Protein AF-A0A120K5W8-F1 (afdb_monomer_lite)

Radius of gyration: 15.35 Å; chains: 1; bounding box: 35×21×45 Å

Structure (mmCIF, N/CA/C/O backbone):
data_AF-A0A120K5W8-F1
#
_entry.id   AF-A0A120K5W8-F1
#
loop_
_atom_site.group_PDB
_atom_site.id
_atom_site.type_symbol
_atom_site.label_atom_id
_atom_site.label_alt_id
_atom_site.label_comp_id
_atom_site.label_asym_id
_atom_site.label_entity_id
_atom_site.label_seq_id
_atom_site.pdbx_PDB_ins_code
_atom_site.Cartn_x
_atom_site.Cartn_y
_atom_site.Cartn_z
_atom_site.occupancy
_atom_site.B_iso_or_equiv
_atom_site.auth_seq_id
_atom_site.auth_comp_id
_atom_site.auth_asym_id
_atom_site.auth_atom_id
_atom_site.pdbx_PDB_model_num
ATOM 1 N N . MET A 1 1 ? 16.605 -6.693 -23.065 1.00 55.03 1 MET A N 1
ATOM 2 C CA . MET A 1 1 ? 16.774 -5.537 -22.156 1.00 55.03 1 MET A CA 1
ATOM 3 C C . MET A 1 1 ? 15.519 -4.673 -22.036 1.00 55.03 1 MET A C 1
ATOM 5 O O . MET A 1 1 ? 15.103 -4.444 -20.917 1.00 55.03 1 MET A O 1
ATOM 9 N N . ALA A 1 2 ? 14.862 -4.235 -23.121 1.00 55.62 2 ALA A N 1
ATOM 10 C CA . ALA A 1 2 ? 13.606 -3.468 -23.004 1.00 55.62 2 ALA A CA 1
ATOM 11 C C . ALA A 1 2 ? 12.443 -4.277 -22.379 1.00 55.62 2 ALA A C 1
ATOM 13 O O . ALA A 1 2 ? 11.727 -3.768 -21.523 1.00 55.62 2 ALA A O 1
ATOM 14 N N . LEU A 1 3 ? 12.315 -5.566 -22.728 1.00 57.47 3 LEU A N 1
ATOM 15 C CA . LEU A 1 3 ? 11.302 -6.474 -22.161 1.00 57.47 3 LEU A CA 1
ATOM 16 C C . LEU A 1 3 ? 11.452 -6.686 -20.644 1.00 57.47 3 LEU A C 1
ATOM 18 O O . LEU A 1 3 ? 10.461 -6.686 -19.924 1.00 57.47 3 LEU A O 1
ATOM 22 N N . THR A 1 4 ? 12.687 -6.812 -20.148 1.00 59.47 4 THR A N 1
ATOM 23 C CA . THR A 1 4 ? 12.978 -6.940 -18.708 1.00 59.47 4 THR A CA 1
ATOM 24 C C . THR A 1 4 ? 12.717 -5.636 -17.954 1.00 59.47 4 THR A C 1
ATOM 26 O O . THR A 1 4 ? 12.383 -5.632 -16.780 1.00 59.47 4 THR A O 1
ATOM 29 N N . LEU A 1 5 ? 12.846 -4.502 -18.637 1.00 57.75 5 LEU A N 1
ATOM 30 C CA . LEU A 1 5 ? 12.637 -3.175 -18.070 1.00 57.75 5 LEU A CA 1
ATOM 31 C C . LEU A 1 5 ? 11.148 -2.907 -17.833 1.00 57.75 5 LEU A C 1
ATOM 33 O O . LEU A 1 5 ? 10.739 -2.506 -16.747 1.00 57.75 5 LEU A O 1
ATOM 37 N N . MET A 1 6 ? 10.332 -3.235 -18.836 1.00 64.38 6 MET A N 1
ATOM 38 C CA . MET A 1 6 ? 8.877 -3.178 -18.742 1.00 64.38 6 MET A CA 1
ATOM 39 C C . MET A 1 6 ? 8.341 -4.176 -17.702 1.00 64.38 6 MET A C 1
ATOM 41 O O . MET A 1 6 ? 7.340 -3.889 -17.044 1.00 64.38 6 MET A O 1
ATOM 45 N N . SER A 1 7 ? 9.020 -5.315 -17.494 1.00 77.19 7 SER A N 1
ATOM 46 C CA . SER A 1 7 ? 8.585 -6.316 -16.515 1.00 77.19 7 SER A CA 1
ATOM 47 C C . SER A 1 7 ? 8.740 -5.859 -15.064 1.00 77.19 7 SER A C 1
ATOM 49 O O . SER A 1 7 ? 7.817 -6.080 -14.290 1.00 77.19 7 SER A O 1
ATOM 51 N N . PHE A 1 8 ? 9.838 -5.195 -14.677 1.00 87.00 8 PHE A N 1
ATOM 52 C CA . PHE A 1 8 ? 10.011 -4.750 -13.281 1.00 87.00 8 PHE A CA 1
ATOM 53 C C . PHE A 1 8 ? 8.982 -3.695 -12.878 1.00 87.00 8 PHE A C 1
ATOM 55 O O . PHE A 1 8 ? 8.314 -3.853 -11.858 1.00 87.00 8 PHE A O 1
ATOM 62 N N . TRP A 1 9 ? 8.778 -2.683 -13.723 1.00 90.44 9 TRP A N 1
ATOM 63 C CA . TRP A 1 9 ? 7.750 -1.669 -13.495 1.00 90.44 9 TRP A CA 1
ATOM 64 C C . TRP A 1 9 ? 6.344 -2.271 -13.438 1.00 90.44 9 TRP A C 1
ATOM 66 O O . TRP A 1 9 ? 5.550 -1.902 -12.579 1.00 90.44 9 TRP A O 1
ATOM 76 N N . SER A 1 10 ? 6.041 -3.238 -14.309 1.00 90.31 10 SER A N 1
ATOM 77 C CA . SER A 1 10 ? 4.741 -3.922 -14.288 1.00 90.31 10 SER A CA 1
ATOM 78 C C . SER A 1 10 ? 4.516 -4.694 -12.985 1.00 90.31 10 SER A C 1
ATOM 80 O O . SER A 1 10 ? 3.415 -4.659 -12.438 1.00 90.31 10 SER A O 1
ATOM 82 N N . VAL A 1 11 ? 5.552 -5.360 -12.461 1.00 91.94 11 VAL A N 1
ATOM 83 C CA . VAL A 1 11 ? 5.480 -6.064 -11.171 1.00 91.94 11 VAL A CA 1
ATOM 84 C C . VAL A 1 11 ? 5.306 -5.074 -10.019 1.00 91.94 11 VAL A C 1
ATOM 86 O O . VAL A 1 11 ? 4.449 -5.292 -9.167 1.00 91.94 11 VAL A O 1
ATOM 89 N N . GLU A 1 12 ? 6.055 -3.971 -10.005 1.00 92.00 12 GLU A N 1
ATOM 90 C CA . GLU A 1 12 ? 5.947 -2.939 -8.967 1.00 92.00 12 GLU A CA 1
ATOM 91 C C . GLU A 1 12 ? 4.559 -2.286 -8.942 1.00 92.00 12 GLU A C 1
ATOM 93 O O . GLU A 1 12 ? 3.957 -2.136 -7.877 1.00 92.00 12 GLU A O 1
ATOM 98 N N . ILE A 1 13 ? 4.014 -1.959 -10.118 1.00 93.31 13 ILE A N 1
ATOM 99 C CA . ILE A 1 13 ? 2.653 -1.430 -10.264 1.00 93.31 13 ILE A CA 1
ATOM 100 C C . ILE A 1 13 ? 1.637 -2.465 -9.768 1.00 93.31 13 ILE A C 1
ATOM 102 O O . ILE A 1 13 ? 0.743 -2.125 -8.994 1.00 93.31 13 ILE A O 1
ATOM 106 N N . GLY A 1 14 ? 1.789 -3.735 -10.158 1.00 94.69 14 GLY A N 1
ATOM 107 C CA . GLY A 1 14 ? 0.920 -4.820 -9.701 1.00 94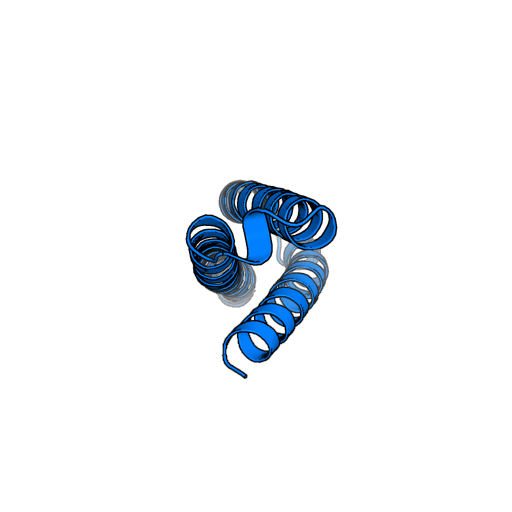.69 14 GLY A CA 1
ATOM 108 C C . GLY A 1 14 ? 0.930 -4.982 -8.179 1.00 94.69 14 GLY A C 1
ATOM 109 O O . GLY A 1 14 ? -0.130 -5.032 -7.555 1.00 94.69 14 GLY A O 1
ATOM 110 N N . LEU A 1 15 ? 2.114 -4.989 -7.565 1.00 95.00 15 LEU A N 1
ATOM 111 C CA . LEU A 1 15 ? 2.265 -5.042 -6.110 1.00 95.00 15 LEU A CA 1
ATOM 112 C C . LEU A 1 15 ? 1.669 -3.810 -5.428 1.00 95.00 15 LEU A C 1
ATOM 114 O O . LEU A 1 15 ? 0.983 -3.952 -4.419 1.00 95.00 15 LEU A O 1
ATOM 118 N N . SER A 1 16 ? 1.853 -2.623 -6.004 1.00 95.50 16 SER A N 1
ATOM 119 C CA . SER A 1 16 ? 1.262 -1.388 -5.486 1.00 95.50 16 SER A CA 1
ATOM 120 C C . SER A 1 16 ? -0.268 -1.440 -5.480 1.00 95.50 16 SER A C 1
ATOM 122 O O . SER A 1 16 ? -0.893 -1.050 -4.494 1.00 95.50 16 SER A O 1
ATOM 124 N N . VAL A 1 17 ? -0.886 -1.995 -6.529 1.00 96.75 17 VAL A N 1
ATOM 125 C CA . VAL A 1 17 ? -2.341 -2.230 -6.577 1.00 96.75 17 VAL A CA 1
ATOM 126 C C . VAL A 1 17 ? -2.779 -3.210 -5.485 1.00 96.75 17 VAL A C 1
ATOM 128 O O . VAL A 1 17 ? -3.767 -2.955 -4.794 1.00 96.75 17 VAL A O 1
ATOM 131 N N . VAL A 1 18 ? -2.044 -4.309 -5.288 1.00 96.44 18 VAL A N 1
ATOM 132 C CA . VAL A 1 18 ? -2.343 -5.289 -4.230 1.00 96.44 18 VAL A CA 1
ATOM 133 C C . VAL A 1 18 ? -2.222 -4.656 -2.841 1.00 96.44 18 VAL A C 1
ATOM 135 O O . VAL A 1 18 ? -3.144 -4.776 -2.035 1.00 96.44 18 VAL A O 1
ATOM 138 N N . GLY A 1 19 ? -1.136 -3.932 -2.559 1.00 95.69 19 GLY A N 1
ATOM 139 C CA . GLY A 1 19 ? -0.946 -3.237 -1.284 1.00 95.69 19 GLY A CA 1
ATOM 140 C C . GLY A 1 19 ? -2.010 -2.174 -1.026 1.00 95.69 19 GLY A C 1
ATOM 141 O O . GLY A 1 19 ? -2.509 -2.053 0.095 1.00 95.69 19 GLY A O 1
ATOM 142 N N . LEU A 1 20 ? -2.431 -1.450 -2.065 1.00 96.88 20 LEU A N 1
ATOM 143 C CA . LEU A 1 20 ? -3.541 -0.508 -1.974 1.00 96.88 20 LEU A CA 1
ATOM 144 C C . LEU A 1 20 ? -4.855 -1.215 -1.614 1.00 96.88 20 LEU A C 1
ATOM 146 O O . LEU A 1 20 ? -5.562 -0.774 -0.712 1.00 96.88 20 LEU A O 1
ATOM 150 N N . ALA A 1 21 ? -5.171 -2.332 -2.271 1.00 96.88 21 ALA A N 1
ATOM 151 C CA . ALA A 1 21 ? -6.377 -3.099 -1.970 1.00 96.88 21 ALA A CA 1
ATOM 152 C C . ALA A 1 21 ? -6.375 -3.633 -0.525 1.00 96.88 21 ALA A C 1
ATOM 154 O O . ALA A 1 21 ? -7.382 -3.525 0.178 1.00 96.88 21 ALA A O 1
ATOM 155 N N . LEU A 1 22 ? -5.240 -4.164 -0.059 1.00 96.12 22 LEU A N 1
ATOM 156 C CA . LEU A 1 22 ? -5.091 -4.676 1.306 1.00 96.12 22 LEU A CA 1
ATOM 157 C C . LEU A 1 22 ? -5.181 -3.559 2.357 1.00 96.12 22 LEU A C 1
ATOM 159 O O . LEU A 1 22 ? -5.920 -3.686 3.333 1.00 96.12 22 LEU A O 1
ATOM 163 N N . SER A 1 23 ? -4.488 -2.438 2.150 1.00 95.62 23 SER A N 1
ATOM 164 C CA . SER A 1 23 ? -4.541 -1.296 3.074 1.00 95.62 23 SER A CA 1
ATOM 165 C C . SER A 1 23 ? -5.940 -0.686 3.140 1.00 95.62 23 SER A C 1
ATOM 167 O O . SER A 1 23 ? -6.449 -0.457 4.238 1.00 95.62 23 SER A O 1
ATOM 169 N N . ALA A 1 24 ? -6.618 -0.538 1.997 1.00 95.75 24 ALA A N 1
ATOM 170 C CA . ALA A 1 24 ? -8.006 -0.092 1.941 1.00 95.75 24 ALA A CA 1
ATOM 171 C C . ALA A 1 24 ? -8.955 -1.055 2.674 1.00 95.75 24 ALA A C 1
ATOM 173 O O . ALA A 1 24 ? -9.859 -0.605 3.383 1.00 95.75 24 ALA A O 1
ATOM 174 N N . TYR A 1 25 ? -8.737 -2.370 2.557 1.00 94.94 25 TYR A N 1
ATOM 175 C CA . TYR A 1 25 ? -9.491 -3.374 3.308 1.00 94.94 25 TYR A CA 1
ATOM 176 C C . TYR A 1 25 ? -9.310 -3.202 4.823 1.00 94.94 25 TYR A C 1
ATOM 178 O O . TYR A 1 25 ? -10.300 -3.091 5.551 1.00 94.94 25 TYR A O 1
ATOM 186 N N . VAL A 1 26 ? -8.065 -3.115 5.303 1.00 93.81 26 VAL A N 1
ATOM 187 C CA . VAL A 1 26 ? -7.771 -2.931 6.735 1.00 93.81 26 VAL A CA 1
ATOM 188 C C . VAL A 1 26 ? -8.329 -1.600 7.240 1.00 93.81 26 VAL A C 1
ATOM 190 O O . VAL A 1 26 ? -8.906 -1.531 8.328 1.00 93.81 26 VAL A O 1
ATOM 193 N N . PHE A 1 27 ? -8.225 -0.542 6.435 1.00 93.88 27 PHE A N 1
ATOM 194 C CA . PHE A 1 27 ? -8.775 0.763 6.771 1.00 93.88 27 PHE A CA 1
ATOM 195 C C . PHE A 1 27 ? -10.292 0.687 6.938 1.00 93.88 27 PHE A C 1
ATOM 197 O O . PHE A 1 27 ? -10.825 1.134 7.953 1.00 93.88 27 PHE A O 1
ATOM 204 N N . ALA A 1 28 ? -10.988 0.068 5.981 1.00 93.44 28 ALA A N 1
ATOM 205 C CA . ALA A 1 28 ? -12.433 -0.112 6.030 1.00 93.44 28 ALA A CA 1
ATOM 206 C C . ALA A 1 28 ? -12.871 -0.964 7.232 1.00 93.44 28 ALA A C 1
ATOM 208 O O . ALA A 1 28 ? -13.881 -0.642 7.865 1.00 93.44 28 ALA A O 1
ATOM 209 N N . PHE A 1 29 ? -12.104 -2.003 7.579 1.00 93.00 29 PHE A N 1
ATOM 210 C CA . PHE A 1 29 ? -12.342 -2.809 8.775 1.00 93.00 29 PHE A CA 1
ATOM 211 C C . PHE A 1 29 ? -12.294 -1.950 10.041 1.00 93.00 29 PHE A C 1
ATOM 213 O O . PHE A 1 29 ? -13.275 -1.891 10.786 1.00 93.00 29 PHE A O 1
ATOM 220 N N . TYR A 1 30 ? -11.197 -1.219 10.266 1.00 90.75 30 TYR A N 1
ATOM 221 C CA . TYR A 1 30 ? -11.066 -0.382 11.459 1.00 90.75 30 TYR A CA 1
ATOM 222 C C . TYR A 1 30 ? -12.059 0.778 11.473 1.00 90.75 30 TYR A C 1
ATOM 224 O O . TYR A 1 30 ? -12.563 1.131 12.537 1.00 90.75 30 TYR A O 1
ATOM 232 N N . LEU A 1 31 ? -12.413 1.332 10.310 1.00 90.12 31 LEU A N 1
ATOM 233 C CA . LEU A 1 31 ? -13.398 2.406 10.208 1.00 90.12 31 LEU A CA 1
ATOM 234 C C . LEU A 1 31 ? -14.785 1.974 10.708 1.00 90.12 31 LEU A C 1
ATOM 236 O O . LEU A 1 31 ? -15.492 2.786 11.316 1.00 90.12 31 LEU A O 1
ATOM 240 N N . ARG A 1 32 ? -15.152 0.711 10.450 1.00 91.00 32 ARG A N 1
ATOM 241 C CA . ARG A 1 32 ? -16.432 0.090 10.832 1.00 91.00 32 ARG A CA 1
ATOM 242 C C . ARG A 1 32 ? -16.383 -0.605 12.197 1.00 91.00 32 ARG A C 1
ATOM 244 O O . ARG A 1 32 ? -17.431 -0.819 12.800 1.00 91.00 32 ARG A O 1
ATOM 251 N N . SER A 1 33 ? -15.195 -0.940 12.694 1.00 89.00 33 SER A N 1
ATOM 252 C CA . SER A 1 33 ? -15.012 -1.640 13.965 1.00 89.00 33 SER A CA 1
ATOM 253 C C . SER A 1 33 ? -15.333 -0.758 15.176 1.00 89.00 33 SER A C 1
ATOM 255 O O . SER A 1 33 ? -14.969 0.421 15.241 1.00 89.00 33 SER A O 1
ATOM 257 N N . ALA A 1 34 ? -15.944 -1.353 16.206 1.00 86.62 34 ALA A N 1
ATOM 258 C CA . ALA A 1 34 ? -16.159 -0.700 17.499 1.00 86.62 34 ALA A CA 1
ATOM 259 C C . ALA A 1 34 ? -14.836 -0.276 18.168 1.00 86.62 34 ALA A C 1
ATOM 261 O O . ALA A 1 34 ? -14.816 0.700 18.924 1.00 86.62 34 ALA A O 1
ATOM 262 N N . ALA A 1 35 ? -13.720 -0.938 17.825 1.00 83.75 35 ALA A N 1
ATOM 263 C CA . ALA A 1 35 ? -12.382 -0.598 18.301 1.00 83.75 35 ALA A CA 1
ATOM 264 C C . ALA A 1 35 ? -12.007 0.861 18.000 1.00 83.75 35 ALA A C 1
ATOM 266 O O . ALA A 1 35 ? -11.314 1.484 18.807 1.00 83.75 35 ALA A O 1
ATOM 267 N N . ARG A 1 36 ? -12.533 1.460 16.918 1.00 87.56 36 ARG A N 1
ATOM 268 C CA . ARG A 1 36 ? -12.336 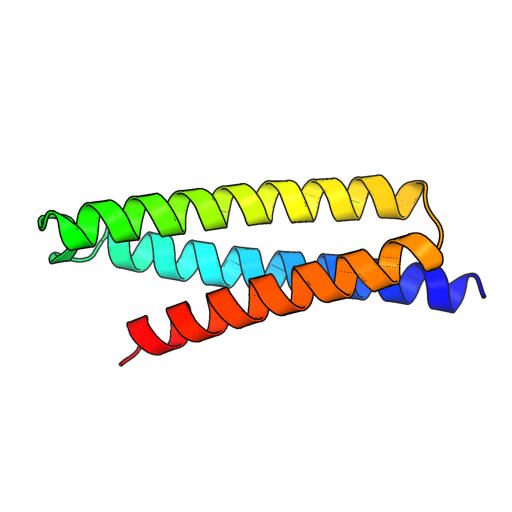2.880 16.578 1.00 87.56 36 ARG A CA 1
ATOM 269 C C . ARG A 1 36 ? -12.782 3.841 17.679 1.00 87.56 36 ARG A C 1
ATOM 271 O O . ARG A 1 36 ? -12.320 4.974 17.720 1.00 87.56 36 ARG A O 1
ATOM 278 N N . ARG A 1 37 ? -13.676 3.434 18.584 1.00 88.62 37 ARG A N 1
ATOM 279 C CA . ARG A 1 37 ? -14.099 4.284 19.711 1.00 88.62 37 ARG A CA 1
ATOM 280 C C . ARG A 1 37 ? -13.009 4.414 20.782 1.00 88.62 37 ARG A C 1
ATOM 282 O O . ARG A 1 37 ? -12.992 5.406 21.510 1.00 88.62 37 ARG A O 1
ATOM 289 N N . THR A 1 38 ? -12.069 3.470 20.835 1.00 93.25 38 THR A N 1
ATOM 290 C CA . THR A 1 38 ? -10.916 3.504 21.745 1.00 93.25 38 THR A CA 1
ATOM 291 C C . THR A 1 38 ? -9.816 4.436 21.222 1.00 93.25 38 THR A C 1
ATOM 293 O O . THR A 1 38 ? -9.702 4.678 20.019 1.00 93.25 38 THR A O 1
ATOM 296 N N . SER A 1 39 ? -8.975 4.965 22.117 1.00 91.12 39 SER A N 1
ATOM 297 C CA . SER A 1 39 ? -7.827 5.803 21.731 1.00 91.12 39 SER A CA 1
ATOM 298 C C . SER A 1 39 ? -6.840 5.050 20.833 1.00 91.12 39 SER A C 1
ATOM 300 O O . SER A 1 39 ? -6.352 5.618 19.856 1.00 91.12 39 SER A O 1
ATOM 302 N N . ILE A 1 40 ? -6.600 3.769 21.127 1.00 90.38 40 ILE A N 1
ATOM 303 C CA . ILE A 1 40 ? -5.729 2.886 20.346 1.00 90.38 40 ILE A CA 1
ATOM 304 C C . ILE A 1 40 ? -6.329 2.652 18.960 1.00 90.38 40 ILE A C 1
ATOM 306 O O . ILE A 1 40 ? -5.670 2.922 17.962 1.00 90.38 40 ILE A O 1
ATOM 310 N N . GLY A 1 41 ? -7.599 2.248 18.872 1.00 88.62 41 GLY A N 1
ATOM 311 C CA . GLY A 1 41 ? -8.240 1.989 17.584 1.00 88.62 41 GLY A CA 1
ATOM 312 C C . GLY A 1 41 ? -8.350 3.231 16.698 1.00 88.62 41 GLY A C 1
ATOM 313 O O . GLY A 1 41 ? -8.184 3.112 15.486 1.00 88.62 41 GLY A O 1
ATOM 314 N N . ARG A 1 42 ? -8.531 4.439 17.263 1.00 90.81 42 ARG A N 1
ATOM 315 C CA . ARG A 1 42 ? -8.426 5.692 16.483 1.00 90.81 42 ARG A CA 1
ATOM 316 C C . ARG A 1 42 ? -7.040 5.878 15.877 1.00 90.81 42 ARG A C 1
ATOM 318 O O . ARG A 1 42 ? -6.952 6.218 14.701 1.00 90.81 42 ARG A O 1
ATOM 325 N N . ARG A 1 43 ? -5.980 5.657 16.663 1.00 92.94 43 ARG A N 1
ATOM 326 C CA . ARG A 1 43 ? -4.593 5.765 16.184 1.00 92.94 43 ARG A CA 1
ATOM 327 C C . ARG A 1 43 ? -4.318 4.746 15.087 1.00 92.94 43 ARG A C 1
ATOM 329 O O . ARG A 1 43 ? -3.834 5.137 14.037 1.00 92.94 43 ARG A O 1
ATOM 336 N N . VAL A 1 44 ? -4.721 3.490 15.281 1.00 91.38 44 VAL A N 1
ATOM 337 C CA . VAL A 1 44 ? -4.573 2.440 14.262 1.00 91.38 44 VAL A CA 1
ATOM 338 C C . VAL A 1 44 ? -5.338 2.799 12.986 1.00 91.38 44 VAL A C 1
ATOM 340 O O . VAL A 1 44 ? -4.762 2.751 11.906 1.00 91.38 44 VAL A O 1
ATOM 343 N N . THR A 1 45 ? -6.592 3.253 13.098 1.00 92.56 45 THR A N 1
ATOM 344 C CA . THR A 1 45 ? -7.384 3.695 11.934 1.00 92.56 45 THR A CA 1
ATOM 345 C C . THR A 1 45 ? -6.673 4.818 11.175 1.00 92.56 45 THR A C 1
ATOM 347 O O . THR A 1 45 ? -6.590 4.772 9.952 1.00 92.56 45 THR A O 1
ATOM 350 N N . ALA A 1 46 ? -6.142 5.817 11.888 1.00 94.25 46 ALA A N 1
ATOM 351 C CA . ALA A 1 46 ? -5.411 6.925 11.278 1.00 94.25 46 ALA A CA 1
ATOM 352 C C . ALA A 1 46 ? -4.124 6.447 10.590 1.00 94.25 46 ALA A C 1
ATOM 354 O O . ALA A 1 46 ? -3.894 6.805 9.438 1.00 94.25 46 ALA A O 1
ATOM 355 N N . THR A 1 47 ? -3.331 5.596 11.247 1.00 93.69 47 THR A N 1
ATOM 356 C CA . THR A 1 47 ? -2.106 5.018 10.676 1.00 93.69 47 THR A CA 1
ATOM 357 C C . THR A 1 47 ? -2.399 4.235 9.402 1.00 93.69 47 THR A C 1
ATOM 359 O O . THR A 1 47 ? -1.752 4.459 8.385 1.00 93.69 47 THR A O 1
ATOM 362 N N . VAL A 1 48 ? -3.407 3.359 9.413 1.00 93.50 48 VAL A N 1
ATOM 363 C CA . VAL A 1 48 ? -3.784 2.594 8.215 1.00 93.50 48 VAL A CA 1
ATOM 364 C C . VAL A 1 48 ? -4.329 3.520 7.122 1.00 93.50 48 VAL A C 1
ATOM 366 O O . VAL A 1 48 ? -4.067 3.301 5.941 1.00 93.50 48 VAL A O 1
ATOM 369 N N . GLY A 1 49 ? -5.033 4.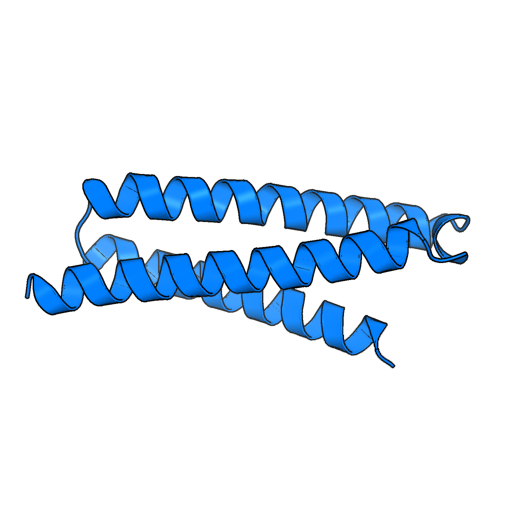593 7.492 1.00 95.00 49 GLY A N 1
ATOM 370 C CA . GLY A 1 49 ? -5.462 5.625 6.547 1.00 95.00 49 GLY A CA 1
ATOM 371 C C . GLY A 1 49 ? -4.281 6.305 5.852 1.00 95.00 49 GLY A C 1
ATOM 372 O O . GLY A 1 49 ? -4.290 6.444 4.631 1.00 95.00 49 GLY A O 1
ATOM 373 N N . VAL A 1 50 ? -3.233 6.652 6.608 1.00 96.25 50 VAL A N 1
ATOM 374 C CA . VAL A 1 50 ? -1.979 7.190 6.055 1.00 96.25 50 VAL A CA 1
ATOM 375 C C . VAL A 1 50 ? -1.309 6.173 5.136 1.00 96.25 50 VAL A C 1
ATOM 377 O O . VAL A 1 50 ? -0.946 6.537 4.024 1.00 96.25 50 VAL A O 1
ATOM 380 N N . LEU A 1 51 ? -1.216 4.901 5.537 1.00 93.75 51 LEU A N 1
ATOM 381 C CA . LEU A 1 51 ? -0.654 3.842 4.689 1.00 93.75 51 LEU A CA 1
ATOM 382 C C . LEU A 1 51 ? -1.440 3.668 3.383 1.00 93.75 51 LEU A C 1
ATOM 384 O O . LEU A 1 51 ? -0.849 3.488 2.326 1.00 93.75 51 LEU A O 1
ATOM 388 N N . THR A 1 52 ? -2.768 3.781 3.430 1.00 95.56 52 THR A N 1
ATOM 389 C CA . THR A 1 52 ? -3.616 3.702 2.230 1.00 95.56 52 THR A CA 1
ATOM 390 C C . THR A 1 52 ? -3.336 4.873 1.282 1.00 95.56 52 THR A C 1
ATOM 392 O O . THR A 1 52 ? -3.181 4.680 0.077 1.00 95.56 52 THR A O 1
ATOM 395 N N . ALA A 1 53 ? -3.227 6.093 1.819 1.00 96.88 53 ALA A N 1
ATOM 396 C CA . ALA A 1 53 ? -2.863 7.271 1.035 1.00 96.88 53 ALA A CA 1
ATOM 397 C C . ALA A 1 53 ? -1.436 7.168 0.469 1.00 96.88 53 ALA A C 1
ATOM 399 O O . ALA A 1 53 ? -1.213 7.514 -0.689 1.00 96.88 53 ALA A O 1
ATOM 400 N N . GLN A 1 54 ? -0.490 6.643 1.250 1.00 95.88 54 GLN A N 1
ATOM 401 C CA . GLN A 1 54 ? 0.871 6.368 0.799 1.00 95.88 54 GLN A CA 1
ATOM 402 C C . GLN A 1 54 ? 0.866 5.384 -0.375 1.00 95.88 54 GLN A C 1
ATOM 404 O O . GLN A 1 54 ? 1.455 5.696 -1.400 1.00 95.88 54 GLN A O 1
ATOM 409 N N . MET A 1 55 ? 0.125 4.273 -0.295 1.00 95.38 55 MET A N 1
ATOM 410 C CA . MET A 1 55 ? 0.023 3.313 -1.402 1.00 95.38 55 MET A CA 1
ATOM 411 C C . MET A 1 55 ? -0.573 3.921 -2.680 1.00 95.38 55 MET A C 1
ATOM 413 O O . MET A 1 55 ? -0.140 3.569 -3.777 1.00 95.38 55 MET A O 1
ATOM 417 N N . LEU A 1 56 ? -1.533 4.851 -2.569 1.00 96.50 56 LEU A N 1
ATOM 418 C CA . LEU A 1 56 ? -2.042 5.604 -3.726 1.00 96.50 56 LEU A CA 1
ATOM 419 C C . LEU A 1 56 ? -0.941 6.445 -4.380 1.00 96.50 56 LEU A C 1
ATOM 421 O O . LEU A 1 56 ? -0.820 6.457 -5.605 1.00 96.50 56 LEU A O 1
ATOM 425 N N . VAL A 1 57 ? -0.144 7.141 -3.565 1.00 95.75 57 VAL A N 1
ATOM 426 C CA . VAL A 1 57 ? 0.983 7.947 -4.045 1.00 95.75 57 VAL A CA 1
ATOM 427 C C . VAL A 1 57 ? 2.048 7.054 -4.677 1.00 95.75 57 VAL A C 1
ATOM 429 O O . VAL A 1 57 ? 2.484 7.353 -5.785 1.00 95.75 57 VAL A O 1
ATOM 432 N N . THR A 1 58 ? 2.411 5.942 -4.033 1.00 94.50 58 THR A N 1
ATOM 433 C CA . THR A 1 58 ? 3.356 4.952 -4.564 1.00 94.50 58 THR A CA 1
ATOM 434 C C . THR A 1 58 ? 2.897 4.452 -5.929 1.00 94.50 58 THR A C 1
ATOM 436 O O . THR A 1 58 ? 3.645 4.568 -6.891 1.00 94.50 58 THR A O 1
ATOM 439 N N . LEU A 1 59 ? 1.637 4.021 -6.063 1.00 94.44 59 LEU A N 1
ATOM 440 C CA . LEU A 1 59 ? 1.087 3.565 -7.341 1.00 94.44 59 LEU A CA 1
ATOM 441 C C . LEU A 1 59 ? 1.174 4.642 -8.436 1.00 94.44 59 LEU A C 1
ATOM 443 O O . LEU A 1 59 ? 1.592 4.354 -9.559 1.00 94.44 59 LEU A O 1
ATOM 447 N N . ALA A 1 60 ? 0.794 5.883 -8.119 1.00 94.12 60 ALA A N 1
ATOM 448 C CA . ALA A 1 60 ? 0.856 6.992 -9.070 1.00 94.12 60 ALA A CA 1
ATOM 449 C C . ALA A 1 60 ? 2.300 7.301 -9.503 1.00 94.12 60 ALA A C 1
ATOM 451 O O . ALA A 1 60 ? 2.556 7.530 -10.689 1.00 94.12 60 ALA A O 1
ATOM 452 N N . LEU A 1 61 ? 3.246 7.271 -8.559 1.00 92.19 61 LEU A N 1
ATOM 453 C CA . LEU A 1 61 ? 4.667 7.462 -8.834 1.00 92.19 61 LEU A CA 1
ATOM 454 C C . LEU A 1 61 ? 5.235 6.314 -9.667 1.00 92.19 61 LEU A C 1
ATOM 456 O O . LEU A 1 61 ? 5.889 6.595 -10.664 1.00 92.19 61 LEU A O 1
ATOM 460 N N . SER A 1 62 ? 4.942 5.053 -9.344 1.00 91.38 62 SER A N 1
ATOM 461 C CA . SER A 1 62 ? 5.405 3.899 -10.123 1.00 91.38 62 SER A CA 1
ATOM 462 C C . SER A 1 62 ? 4.933 3.981 -11.576 1.00 91.38 62 SER A C 1
ATOM 464 O O . SER A 1 62 ? 5.732 3.794 -12.489 1.00 91.38 62 SER A O 1
ATOM 466 N N . VAL A 1 63 ? 3.670 4.358 -11.821 1.00 90.75 63 VAL A N 1
ATOM 467 C CA . VAL A 1 63 ? 3.159 4.579 -13.187 1.00 90.75 63 VAL A CA 1
ATOM 468 C C . VAL A 1 63 ? 3.887 5.735 -13.877 1.00 90.75 63 VAL A C 1
ATOM 470 O O . VAL A 1 63 ? 4.278 5.611 -15.036 1.00 90.75 63 VAL A O 1
ATOM 473 N N . HIS A 1 64 ? 4.094 6.858 -13.184 1.00 90.44 64 HIS A N 1
ATOM 474 C CA . HIS A 1 64 ? 4.792 8.011 -13.754 1.00 90.44 64 HIS A CA 1
ATOM 475 C C . HIS A 1 64 ? 6.258 7.704 -14.099 1.00 90.44 64 HIS A C 1
ATOM 477 O O . HIS A 1 64 ? 6.745 8.094 -15.163 1.00 90.44 64 HIS A O 1
ATOM 483 N N . LEU A 1 65 ? 6.964 7.010 -13.207 1.00 89.69 65 LEU A N 1
ATOM 484 C CA . LEU A 1 65 ? 8.383 6.688 -13.343 1.00 89.69 65 LEU A CA 1
ATOM 485 C C . LEU A 1 65 ? 8.621 5.583 -14.373 1.00 89.69 65 LEU A C 1
ATOM 487 O O . LEU A 1 65 ? 9.593 5.673 -15.123 1.00 89.69 65 LEU A O 1
ATOM 491 N N . ALA A 1 66 ? 7.699 4.625 -14.504 1.00 88.69 66 ALA A N 1
ATOM 492 C CA . ALA A 1 66 ? 7.747 3.588 -15.534 1.00 88.69 66 ALA A CA 1
ATOM 493 C C . ALA A 1 66 ? 7.807 4.151 -16.964 1.00 88.69 66 ALA A C 1
ATOM 495 O O . ALA A 1 66 ? 8.369 3.521 -17.857 1.00 88.69 66 ALA A O 1
ATOM 496 N N . LEU A 1 67 ? 7.263 5.353 -17.186 1.00 87.00 67 LEU A N 1
ATOM 497 C CA . LEU A 1 67 ? 7.311 6.036 -18.483 1.00 87.00 67 LEU A CA 1
ATOM 498 C C . LEU A 1 67 ? 8.659 6.723 -18.763 1.00 87.00 67 LEU A C 1
ATOM 500 O O . LEU A 1 67 ? 8.892 7.147 -19.894 1.00 87.00 67 LEU A O 1
ATOM 504 N N . ARG A 1 68 ? 9.519 6.898 -17.749 1.00 86.75 68 ARG A N 1
ATOM 505 C CA . ARG A 1 68 ? 10.705 7.772 -17.817 1.00 86.75 68 ARG A CA 1
ATOM 506 C C . ARG A 1 68 ? 12.026 7.094 -17.456 1.00 86.75 68 ARG A C 1
ATOM 508 O O . ARG A 1 68 ? 13.065 7.571 -17.904 1.00 86.75 68 ARG A O 1
ATOM 515 N N . PHE A 1 69 ? 12.013 6.030 -16.654 1.00 86.12 69 PHE A N 1
ATOM 516 C CA . PHE A 1 69 ? 13.223 5.474 -16.039 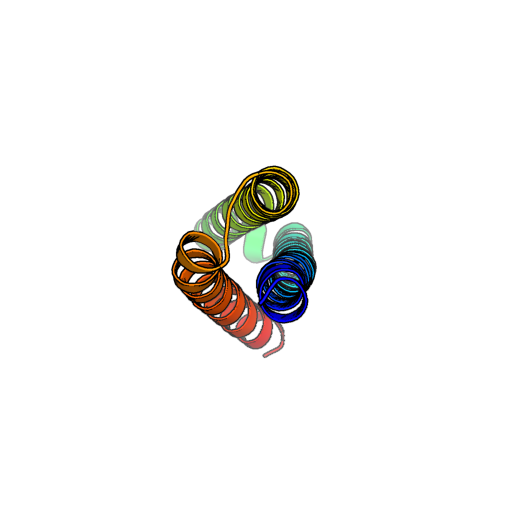1.00 86.12 69 PHE A CA 1
ATOM 517 C C . PHE A 1 69 ? 13.475 3.996 -16.370 1.00 86.12 69 PHE A C 1
ATOM 519 O O . PHE A 1 69 ? 12.559 3.229 -16.673 1.00 86.12 69 PHE A O 1
ATOM 526 N N . SER A 1 70 ? 14.756 3.606 -16.315 1.00 82.62 70 SER A N 1
ATOM 527 C CA . SER A 1 70 ? 15.244 2.250 -16.590 1.00 82.62 70 SER A CA 1
ATOM 528 C C . SER A 1 70 ? 15.073 1.288 -15.398 1.00 82.62 70 SER A C 1
ATOM 530 O O . SER A 1 70 ? 14.642 1.675 -14.312 1.00 82.62 70 SER A O 1
ATOM 532 N N . ALA A 1 71 ? 15.446 0.017 -15.595 1.00 75.44 71 ALA A N 1
ATOM 533 C CA . ALA A 1 71 ? 15.368 -1.034 -14.576 1.00 75.44 71 ALA A CA 1
ATOM 534 C C . ALA A 1 71 ? 16.253 -0.753 -13.353 1.00 75.44 71 ALA A C 1
ATOM 536 O O . ALA A 1 71 ? 15.934 -1.214 -12.262 1.00 75.44 71 ALA A O 1
ATOM 537 N N . AS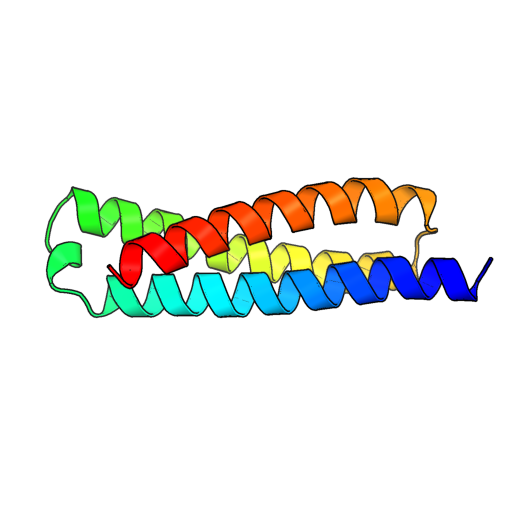P A 1 72 ? 17.330 0.017 -13.516 1.00 82.62 72 ASP A N 1
ATOM 538 C CA . ASP A 1 72 ? 18.274 0.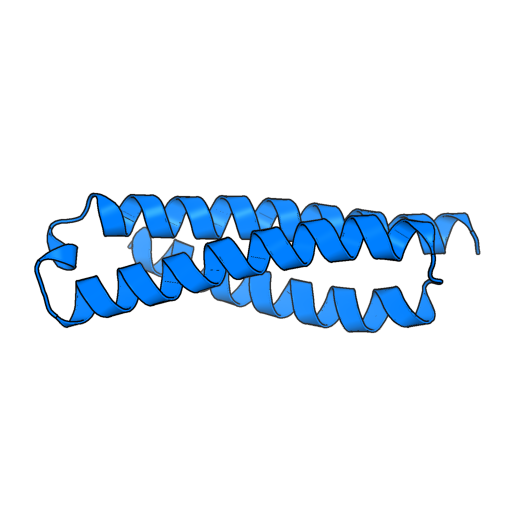325 -12.434 1.00 82.62 72 ASP A CA 1
ATOM 539 C C . ASP A 1 72 ? 17.608 1.117 -11.300 1.00 82.62 72 ASP A C 1
ATOM 541 O O . ASP A 1 72 ? 17.984 0.989 -10.138 1.00 82.62 72 ASP A O 1
ATOM 545 N N . VAL A 1 73 ? 16.572 1.894 -11.636 1.00 83.19 73 VAL A N 1
ATOM 546 C CA . VAL A 1 73 ? 15.723 2.604 -10.671 1.00 83.19 73 VAL A CA 1
ATOM 547 C C . VAL A 1 73 ? 14.566 1.718 -10.195 1.00 83.19 73 VAL A C 1
ATOM 549 O O . VAL A 1 73 ? 14.200 1.766 -9.023 1.00 83.19 73 VAL A O 1
ATOM 552 N N . ALA A 1 74 ? 14.024 0.869 -11.073 1.00 83.81 74 ALA A N 1
ATOM 553 C CA . ALA A 1 74 ? 12.889 -0.000 -10.760 1.00 83.81 74 ALA A CA 1
ATOM 554 C C . ALA A 1 74 ? 13.212 -1.055 -9.686 1.00 83.81 74 ALA A C 1
ATOM 556 O O . ALA A 1 74 ? 12.393 -1.331 -8.824 1.00 83.81 74 ALA A O 1
ATOM 557 N N . VAL A 1 75 ? 14.405 -1.658 -9.700 1.00 86.31 75 VAL A N 1
ATOM 558 C CA . VAL A 1 75 ? 14.772 -2.726 -8.745 1.00 86.31 75 VAL A CA 1
ATOM 559 C C . VAL A 1 75 ? 14.771 -2.266 -7.273 1.00 86.31 75 VAL A C 1
ATOM 561 O O . VAL A 1 75 ? 14.147 -2.940 -6.443 1.00 86.31 75 VAL A O 1
ATOM 564 N N . PRO A 1 76 ? 15.432 -1.152 -6.893 1.00 89.25 76 PRO A N 1
ATOM 565 C CA . PRO A 1 76 ? 15.370 -0.673 -5.514 1.00 89.25 76 PRO A CA 1
ATOM 566 C C . PRO A 1 76 ? 13.957 -0.224 -5.117 1.00 89.25 76 PRO A C 1
ATOM 568 O O . PRO A 1 76 ? 13.533 -0.509 -3.997 1.00 89.25 76 PRO A O 1
ATOM 571 N N . MET A 1 77 ? 13.197 0.399 -6.026 1.00 90.81 77 MET A N 1
ATOM 572 C CA . MET A 1 77 ? 11.802 0.775 -5.763 1.00 90.81 77 MET A CA 1
ATOM 573 C C . MET A 1 77 ? 10.911 -0.448 -5.531 1.00 90.81 77 MET A C 1
ATOM 575 O O . MET A 1 77 ? 10.218 -0.519 -4.517 1.00 90.81 77 MET A O 1
ATOM 579 N N . LEU A 1 78 ? 11.024 -1.467 -6.379 1.00 91.62 78 LEU A N 1
ATOM 580 C CA . LEU A 1 78 ? 10.328 -2.740 -6.231 1.00 91.62 78 LEU A CA 1
ATOM 581 C C . LEU A 1 78 ? 10.623 -3.408 -4.883 1.00 91.62 78 LEU A C 1
ATOM 583 O O . LEU A 1 78 ? 9.723 -3.981 -4.267 1.00 91.62 78 LEU A O 1
ATOM 587 N N . THR A 1 79 ? 11.862 -3.315 -4.396 1.00 92.31 79 THR A N 1
ATOM 588 C CA . THR A 1 79 ? 12.243 -3.842 -3.076 1.00 92.31 79 THR A CA 1
ATOM 589 C C . THR A 1 79 ? 11.501 -3.112 -1.954 1.00 92.31 79 THR A C 1
ATOM 591 O O . THR A 1 79 ? 10.952 -3.758 -1.061 1.00 92.31 79 THR A O 1
ATOM 594 N N . ILE A 1 80 ? 11.428 -1.778 -2.023 1.00 92.38 80 ILE A N 1
ATOM 595 C CA . ILE A 1 80 ? 10.690 -0.953 -1.056 1.00 92.38 80 ILE A CA 1
ATOM 596 C C . ILE A 1 80 ? 9.199 -1.306 -1.088 1.00 92.38 80 ILE A C 1
ATOM 598 O O . ILE A 1 80 ? 8.635 -1.647 -0.050 1.00 92.38 80 ILE A O 1
ATOM 602 N N . VAL A 1 81 ? 8.585 -1.325 -2.275 1.00 94.31 81 VAL A N 1
ATOM 603 C CA . VAL A 1 81 ? 7.165 -1.674 -2.450 1.00 94.31 81 VAL A CA 1
ATOM 604 C C . VAL A 1 81 ? 6.872 -3.080 -1.928 1.00 94.31 81 VAL A C 1
ATOM 606 O O . VAL A 1 81 ? 5.862 -3.302 -1.267 1.00 94.31 81 VAL A O 1
ATOM 609 N N . THR A 1 82 ? 7.769 -4.040 -2.152 1.00 95.12 82 THR A N 1
ATOM 610 C CA . THR A 1 82 ? 7.601 -5.407 -1.635 1.00 95.12 82 THR A CA 1
ATOM 611 C C . THR A 1 82 ? 7.575 -5.433 -0.106 1.00 95.12 82 THR A C 1
ATOM 613 O O . THR A 1 82 ? 6.725 -6.108 0.479 1.00 95.12 82 THR A O 1
ATOM 616 N N . LEU A 1 83 ? 8.461 -4.685 0.561 1.00 95.38 83 LEU A N 1
ATOM 617 C CA . LEU A 1 83 ? 8.468 -4.579 2.024 1.00 95.38 83 LEU A CA 1
ATOM 618 C C . LEU A 1 83 ? 7.203 -3.891 2.552 1.00 95.38 83 LEU A C 1
ATOM 620 O O . LEU A 1 83 ? 6.611 -4.374 3.518 1.00 95.38 83 LEU A O 1
ATOM 624 N N . GLU A 1 84 ? 6.751 -2.819 1.897 1.00 93.25 84 GLU A N 1
ATOM 625 C CA . GLU A 1 84 ? 5.500 -2.131 2.240 1.00 93.25 84 GLU A CA 1
ATOM 626 C C . GLU A 1 84 ? 4.296 -3.077 2.147 1.00 93.25 84 GLU A C 1
ATOM 628 O O . GLU A 1 84 ? 3.543 -3.234 3.111 1.00 93.25 84 GLU A O 1
ATOM 633 N N . VAL A 1 85 ? 4.149 -3.767 1.012 1.00 95.31 85 VAL A N 1
ATOM 634 C CA . VAL A 1 85 ? 3.053 -4.716 0.769 1.00 95.31 85 VAL A CA 1
ATOM 635 C C . VAL A 1 85 ? 3.106 -5.874 1.763 1.00 95.31 85 VAL A C 1
ATOM 637 O O . VAL A 1 85 ? 2.064 -6.278 2.274 1.00 95.31 85 VAL A O 1
ATOM 640 N N . THR A 1 86 ? 4.301 -6.370 2.098 1.00 95.56 86 THR A N 1
ATOM 641 C CA . THR A 1 86 ? 4.480 -7.417 3.118 1.00 95.56 86 THR A CA 1
ATOM 642 C C . THR A 1 86 ? 4.005 -6.935 4.490 1.00 95.56 86 THR A C 1
ATOM 644 O O . THR A 1 86 ? 3.239 -7.633 5.154 1.00 95.56 86 THR A O 1
ATOM 647 N N . GLY A 1 87 ? 4.388 -5.724 4.906 1.00 92.88 87 GLY A N 1
ATOM 648 C CA . GLY A 1 87 ? 3.922 -5.133 6.163 1.00 92.88 87 GLY A CA 1
ATOM 649 C C . GLY A 1 87 ? 2.398 -4.980 6.212 1.00 92.88 87 GLY A C 1
ATOM 650 O O . GLY A 1 87 ? 1.765 -5.335 7.207 1.00 92.88 87 GLY A O 1
ATOM 651 N N . ILE A 1 88 ? 1.786 -4.526 5.115 1.00 93.50 88 ILE A N 1
ATOM 652 C CA . ILE A 1 88 ? 0.325 -4.403 4.994 1.00 93.50 88 ILE A CA 1
ATOM 653 C C . ILE A 1 88 ? -0.355 -5.781 5.008 1.00 93.50 88 ILE A C 1
ATOM 655 O O . ILE A 1 88 ? -1.419 -5.939 5.615 1.00 93.50 88 ILE A O 1
ATOM 659 N N . ALA A 1 89 ? 0.241 -6.792 4.375 1.00 93.81 89 ALA A N 1
ATOM 660 C CA . ALA A 1 89 ? -0.276 -8.157 4.392 1.00 93.81 89 ALA A CA 1
ATOM 661 C C . ALA A 1 89 ? -0.300 -8.725 5.819 1.00 93.81 89 ALA A C 1
ATOM 663 O O . ALA A 1 89 ? -1.323 -9.270 6.233 1.00 93.81 89 ALA A O 1
ATOM 664 N N . LEU A 1 90 ? 0.762 -8.510 6.604 1.00 93.62 90 LEU A N 1
ATOM 665 C CA . LEU A 1 90 ? 0.804 -8.902 8.017 1.00 93.62 90 LEU A CA 1
ATOM 666 C C . LEU A 1 90 ? -0.278 -8.189 8.842 1.00 93.62 90 LEU A C 1
ATOM 668 O O . LEU A 1 90 ? -0.989 -8.837 9.608 1.00 93.62 90 LEU A O 1
ATOM 672 N N . LEU A 1 91 ? -0.473 -6.880 8.637 1.00 89.38 91 LEU A N 1
ATOM 673 C CA . LEU A 1 91 ? -1.576 -6.141 9.270 1.00 89.38 91 LEU A CA 1
ATOM 674 C C . LEU A 1 91 ? -2.948 -6.700 8.871 1.00 89.38 91 LEU A C 1
ATOM 676 O O . LEU A 1 91 ? -3.861 -6.751 9.690 1.00 89.38 91 LEU A O 1
ATOM 680 N N . THR A 1 92 ? -3.096 -7.136 7.620 1.00 91.19 92 THR A N 1
ATOM 681 C CA . THR A 1 92 ? -4.336 -7.741 7.125 1.00 91.19 92 THR A CA 1
ATOM 682 C C . THR A 1 92 ? -4.612 -9.087 7.788 1.00 91.19 92 THR A C 1
ATOM 684 O O . THR A 1 92 ? -5.762 -9.369 8.119 1.00 91.19 92 THR A O 1
ATOM 687 N N . MET A 1 93 ? -3.580 -9.909 8.000 1.00 92.00 93 MET A N 1
ATOM 688 C CA . MET A 1 93 ? -3.705 -11.178 8.723 1.00 92.00 93 MET A CA 1
ATOM 689 C C . MET A 1 93 ? -4.118 -10.946 10.179 1.00 92.00 93 MET A C 1
ATOM 691 O O . MET A 1 93 ? -5.090 -11.546 10.621 1.00 92.00 93 MET A O 1
ATOM 695 N N . ALA A 1 94 ? -3.489 -9.987 10.864 1.00 86.12 94 ALA A N 1
ATOM 696 C CA . ALA A 1 94 ? -3.814 -9.637 12.251 1.00 86.12 94 ALA A CA 1
ATOM 697 C C . ALA A 1 94 ? -5.252 -9.115 12.453 1.00 86.12 94 ALA A C 1
ATOM 699 O O . ALA A 1 94 ? -5.752 -9.081 13.569 1.00 86.12 94 ALA A O 1
ATOM 700 N N . VAL A 1 95 ? -5.910 -8.666 11.383 1.00 85.50 95 VAL A N 1
ATOM 701 C CA . VAL A 1 95 ? -7.308 -8.206 11.392 1.00 85.50 95 VAL A CA 1
ATOM 702 C C . VAL A 1 95 ? -8.303 -9.343 11.131 1.00 85.50 95 VAL A C 1
ATOM 704 O O . VAL A 1 95 ? -9.497 -9.191 11.389 1.00 85.50 95 VAL A O 1
ATOM 707 N N . ARG A 1 96 ? -7.838 -10.458 10.558 1.00 74.00 96 ARG A N 1
ATOM 708 C CA . ARG A 1 96 ? -8.661 -11.639 10.265 1.00 74.00 96 ARG A CA 1
ATOM 709 C C . ARG A 1 96 ? -8.727 -12.628 11.428 1.00 74.00 96 ARG A C 1
ATOM 711 O O . ARG A 1 96 ? -9.666 -13.420 11.448 1.00 74.00 96 ARG A O 1
ATOM 718 N N . GLU A 1 97 ? -7.735 -12.602 12.311 1.00 64.62 97 GLU A N 1
ATOM 719 C CA . GLU A 1 97 ? -7.698 -13.345 13.580 1.00 64.62 97 GLU A CA 1
ATOM 720 C C . GLU A 1 97 ? -8.607 -12.698 14.635 1.00 64.62 97 GLU A C 1
ATOM 722 O O . GLU A 1 97 ? -9.280 -13.464 15.362 1.00 64.62 97 GLU A O 1
#

Sequence (97 aa):
MALTLMSFWSVEIGLSVVGLALSAYVFAFYLRSAARRTSIGRRVTATVGVLTAQMLVTLALSVHLALRFSADVAVPMLTIVTLEVTGIALLTMAVRE

Secondary structure (DSSP, 8-state):
-HHHHHHHHHHHHHHHHHHHHHHHHHHHHHHHSGGGGSHHHHHHHHHHHHHHHHHHHHHHHHHHHHTT--HHHHHHHHHHHHHHHHHHHHHHHHHH-

pLDDT: mean 89.06, std 9.51, range [55.03, 96.88]

Foldseek 3Di:
DVVVFLVLLVLLLVLLVLLLVLLVVLLVLLVPDPLCVDPVSVVVNVVSVVLNVVSVVLNVVSVVVSVPDGVVVSVVSSVVSVVSSVVSVVSSVVSVD